Protein AF-A0A7C6UIG4-F1 (afdb_monomer)

Solvent-accessible surface area (backbone atoms only — not comparable to full-atom values): 5931 Å² total; per-residue (Å²): 114,63,67,52,43,42,73,70,65,77,37,87,56,47,70,94,45,33,47,70,58,96,89,37,71,47,86,41,19,21,33,55,51,15,25,57,60,17,39,53,48,48,64,57,58,74,77,48,96,70,86,68,42,74,66,53,38,55,47,17,58,58,48,27,44,58,27,50,52,58,50,49,43,42,73,75,62,78,46,88,79,53,50,66,60,36,19,53,27,16,21,44,24,13,35,15,53,41,50,33,53,53,29,52,53,30,64,74,68,75,103

Secondary structure (DSSP, 8-state):
-HHHHHHTTS----GGGEEEETTEEEEEEHHHHHHHHHHTHHHHHHHS-----HHHHHHHHHHHHHHHHHHHHHHTTS----HHHHHHHHHHHHHHHHHHHHHHHHHHHT-

Sequence (111 aa):
MFDIIRRLKLCHQIPERSFYFKSKQFPVCARCTGLTLGSLSAVFFLFYDIQYSTNLFCFSLLIMIPTLIDGYTQSIGLRKSNNLLRFFTGLIGGVGMVLLIITIFNLYSGI

Radius of gyration: 15.66 Å; Cα contacts (8 Å, |Δi|>4): 141; chains: 1; bounding box: 37×32×40 Å

Nearest PDB structures (foldseek):
  8jta-assembly1_A  TM=5.319E-01  e=1.418E+00  Homo sapiens
  8ttg-assembly1_A  TM=3.624E-01  e=2.658E+00  Staphylococcus aureus

Foldseek 3Di:
DLVVCCVVVVAVQDQQQFDDDPNHTDSGGLLVLLLVQLLCCLVVVVPDDDDQDPVLLVVLVVQLVQQVCVVPCVVVPVDDDHSVSSNNSSNSNNNSVSSNVVSVVCVVVVD

Structure (mmCIF, N/CA/C/O backbone):
data_AF-A0A7C6UIG4-F1
#
_entry.id   AF-A0A7C6UIG4-F1
#
loop_
_atom_site.group_PDB
_atom_site.id
_atom_site.type_symbol
_atom_site.label_atom_id
_atom_site.label_alt_id
_atom_site.label_comp_id
_atom_site.label_asym_id
_atom_site.label_entity_id
_atom_site.label_seq_id
_atom_site.pdbx_PDB_ins_code
_atom_site.Cartn_x
_atom_site.Cartn_y
_atom_site.Cartn_z
_atom_site.occupancy
_atom_site.B_iso_or_equiv
_atom_site.auth_seq_id
_atom_site.auth_comp_id
_atom_site.auth_asym_id
_atom_site.auth_atom_id
_atom_site.pdbx_PDB_model_num
ATOM 1 N N . MET A 1 1 ? -1.293 -19.605 10.963 1.00 58.25 1 MET A N 1
ATOM 2 C CA . MET A 1 1 ? -0.961 -18.679 9.851 1.00 58.25 1 MET A CA 1
ATOM 3 C C . MET A 1 1 ? -0.915 -17.219 10.305 1.00 58.25 1 MET A C 1
ATOM 5 O O . MET A 1 1 ? 0.114 -16.586 10.126 1.00 58.25 1 MET A O 1
ATOM 9 N N . PHE A 1 2 ? -1.956 -16.679 10.951 1.00 63.38 2 PHE A N 1
ATOM 10 C CA . PHE A 1 2 ? -1.964 -15.272 11.394 1.00 63.38 2 PHE A CA 1
ATOM 11 C C . PHE A 1 2 ? -0.982 -14.952 12.536 1.00 63.38 2 PHE A C 1
ATOM 13 O O . PHE A 1 2 ? -0.423 -13.857 12.561 1.00 63.38 2 PHE A O 1
ATOM 20 N N . ASP A 1 3 ? -0.668 -15.923 13.400 1.00 68.38 3 ASP A N 1
ATOM 21 C CA . ASP A 1 3 ? 0.385 -15.776 14.419 1.00 68.38 3 ASP A CA 1
ATOM 22 C C . ASP A 1 3 ? 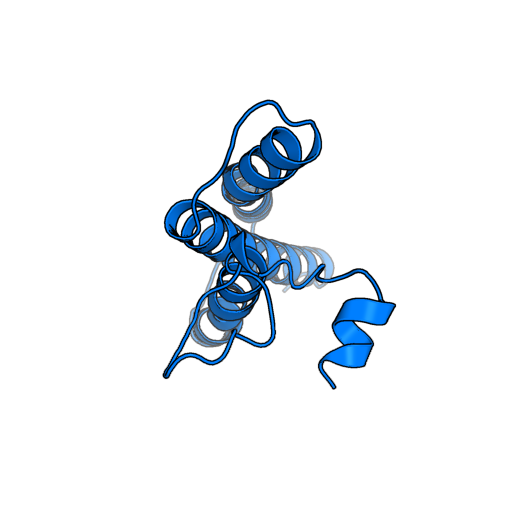1.785 -15.614 13.820 1.00 68.38 3 ASP A C 1
ATOM 24 O O . ASP A 1 3 ? 2.641 -14.968 14.418 1.00 68.38 3 ASP A O 1
ATOM 28 N N . ILE A 1 4 ? 2.022 -16.159 12.622 1.00 76.06 4 ILE A N 1
ATOM 29 C CA . ILE A 1 4 ? 3.304 -16.024 11.919 1.00 76.06 4 ILE A CA 1
ATOM 30 C C . ILE A 1 4 ? 3.477 -14.576 11.454 1.00 76.06 4 ILE A C 1
ATOM 32 O O . ILE A 1 4 ? 4.516 -13.976 11.707 1.00 76.06 4 ILE A O 1
ATOM 36 N N . ILE A 1 5 ? 2.438 -13.976 10.862 1.00 77.12 5 ILE A N 1
ATOM 37 C CA . ILE A 1 5 ? 2.453 -12.574 10.402 1.00 77.12 5 ILE A CA 1
ATOM 38 C C . ILE A 1 5 ? 2.751 -11.619 11.566 1.00 77.12 5 ILE A C 1
ATOM 40 O O . ILE A 1 5 ? 3.531 -10.674 11.419 1.00 77.12 5 ILE A O 1
ATOM 44 N N . ARG A 1 6 ? 2.166 -11.889 12.739 1.00 76.19 6 ARG A N 1
ATOM 45 C CA . ARG A 1 6 ? 2.426 -11.122 13.961 1.00 76.19 6 ARG A CA 1
ATOM 46 C C . ARG A 1 6 ? 3.845 -11.347 14.497 1.00 76.19 6 ARG A C 1
ATOM 48 O O . ARG A 1 6 ? 4.509 -10.379 14.857 1.00 76.19 6 ARG A O 1
ATOM 55 N N . ARG A 1 7 ? 4.333 -12.596 14.518 1.00 74.31 7 ARG A N 1
ATOM 56 C CA . ARG A 1 7 ? 5.700 -12.951 14.960 1.00 74.31 7 ARG A CA 1
ATOM 57 C C . ARG A 1 7 ? 6.783 -12.338 14.075 1.00 74.31 7 ARG A C 1
ATOM 59 O O . ARG A 1 7 ? 7.785 -11.865 14.596 1.00 74.31 7 ARG A O 1
ATOM 66 N N . LEU A 1 8 ? 6.548 -12.271 12.766 1.00 80.50 8 LEU A N 1
ATOM 67 C CA . LEU A 1 8 ? 7.438 -11.622 11.798 1.00 80.50 8 LEU A CA 1
ATOM 68 C C . LEU A 1 8 ? 7.334 -10.085 11.812 1.00 80.50 8 LEU A C 1
ATOM 70 O O . LEU A 1 8 ? 7.954 -9.426 10.984 1.00 80.50 8 LEU A O 1
ATOM 74 N N . LYS A 1 9 ? 6.541 -9.498 12.725 1.00 77.38 9 LYS A N 1
ATOM 75 C CA . LYS A 1 9 ? 6.289 -8.048 12.844 1.00 77.38 9 LYS A CA 1
ATOM 76 C C . LYS A 1 9 ? 5.794 -7.379 11.551 1.00 77.38 9 LYS A C 1
ATOM 78 O O . LYS A 1 9 ? 5.854 -6.159 11.423 1.00 77.38 9 LYS A O 1
ATOM 83 N N . LEU A 1 10 ? 5.234 -8.158 10.626 1.00 81.00 10 LEU A N 1
ATOM 84 C CA . LEU A 1 10 ? 4.677 -7.653 9.368 1.00 81.00 10 LEU A CA 1
ATOM 85 C C . LEU A 1 10 ? 3.370 -6.888 9.610 1.00 81.00 10 LEU A C 1
ATOM 87 O O . LEU A 1 10 ? 3.077 -5.901 8.939 1.00 81.00 10 LEU A O 1
ATOM 91 N N . CYS A 1 11 ? 2.581 -7.320 10.598 1.00 87.44 11 CYS A N 1
ATOM 92 C CA . CYS A 1 11 ? 1.370 -6.629 11.021 1.00 87.44 11 CYS A CA 1
ATOM 93 C C . CYS A 1 11 ? 1.193 -6.705 12.538 1.00 87.44 11 CYS A C 1
ATOM 95 O O . CYS A 1 11 ? 1.269 -7.775 13.135 1.00 87.44 11 CYS A O 1
ATOM 97 N N . HIS A 1 12 ? 0.875 -5.566 13.154 1.00 84.88 12 HIS A N 1
ATOM 98 C CA . HIS A 1 12 ? 0.643 -5.475 14.597 1.00 84.88 12 HIS A CA 1
ATOM 99 C C . HIS A 1 12 ? -0.760 -5.938 15.024 1.00 84.88 12 HIS A C 1
ATOM 101 O O . HIS A 1 12 ? -0.991 -6.108 16.215 1.00 84.88 12 HIS A O 1
ATOM 107 N N . GLN A 1 13 ? -1.697 -6.103 14.077 1.00 87.69 13 GLN A N 1
ATOM 108 C CA . GLN A 1 13 ? -3.088 -6.526 14.334 1.00 87.69 13 GLN A CA 1
ATOM 109 C C . GLN A 1 13 ? -3.790 -5.718 15.439 1.00 87.69 13 GLN A C 1
ATOM 111 O O . GLN A 1 13 ? -4.597 -6.240 16.202 1.00 87.69 13 GLN A O 1
ATOM 116 N N . ILE A 1 14 ? -3.487 -4.423 15.518 1.00 90.31 14 ILE A N 1
ATOM 117 C CA . ILE A 1 14 ? -4.096 -3.522 16.495 1.00 90.31 14 ILE A CA 1
ATOM 118 C C . ILE A 1 14 ? 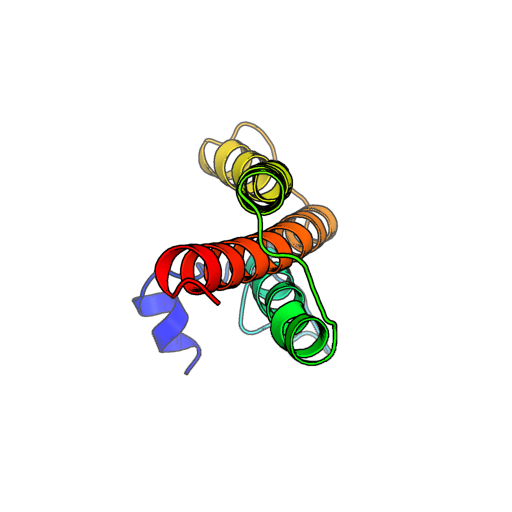-5.602 -3.406 16.178 1.00 90.31 14 ILE A C 1
ATOM 120 O O . ILE A 1 14 ? -5.926 -3.036 15.037 1.00 90.31 14 ILE A O 1
ATOM 124 N N . PRO A 1 15 ? -6.505 -3.708 17.133 1.00 91.56 15 PRO A N 1
ATOM 125 C CA . PRO A 1 15 ? -7.958 -3.679 16.944 1.00 91.56 15 PRO A CA 1
ATOM 126 C C . PRO A 1 15 ? -8.459 -2.392 16.280 1.00 91.56 15 PRO A C 1
ATOM 128 O O . PRO A 1 15 ? -9.111 -2.429 15.238 1.00 91.56 15 PRO A O 1
ATOM 131 N N . GLU A 1 16 ? -8.022 -1.232 16.77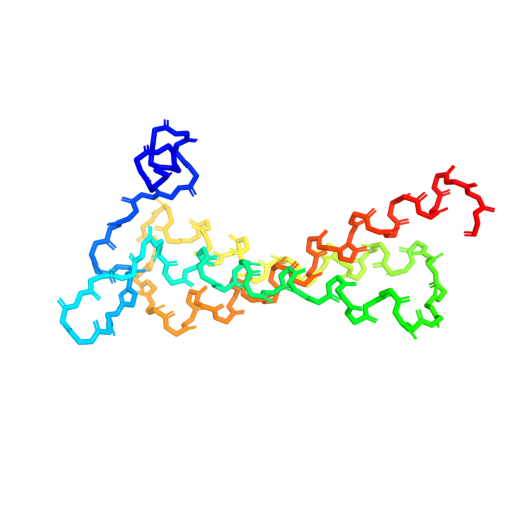2 1.00 91.69 16 GLU A N 1
ATOM 132 C CA . GLU A 1 16 ? -8.469 0.088 16.303 1.00 91.69 16 GLU A CA 1
ATOM 133 C C . GLU A 1 16 ? -7.995 0.414 14.876 1.00 91.69 16 GLU A C 1
ATOM 135 O O . GLU A 1 16 ? -8.462 1.369 14.252 1.00 91.69 16 GLU A O 1
ATOM 140 N N . ARG A 1 17 ? -7.035 -0.355 14.347 1.00 92.31 17 ARG A N 1
ATOM 141 C CA . ARG A 1 17 ? -6.455 -0.186 13.005 1.00 92.31 17 ARG A CA 1
ATOM 142 C C . ARG A 1 17 ? -6.937 -1.252 12.020 1.00 92.31 17 ARG A C 1
ATOM 144 O O . ARG A 1 17 ? -6.406 -1.326 10.911 1.00 92.31 17 ARG A O 1
ATOM 151 N N . SER A 1 18 ? -7.875 -2.102 12.426 1.00 95.38 18 SER A N 1
ATOM 152 C CA . SER A 1 18 ? -8.327 -3.272 11.671 1.00 95.38 18 SER A CA 1
ATOM 153 C C . SER A 1 18 ? -9.790 -3.131 11.257 1.00 95.38 18 SER A C 1
ATOM 155 O O . SER A 1 18 ? -10.566 -2.421 11.894 1.00 95.38 18 SER A O 1
ATOM 157 N N . PHE A 1 19 ? -10.166 -3.799 10.167 1.00 95.69 19 PHE A N 1
ATOM 158 C CA . PHE A 1 19 ? -11.574 -3.945 9.801 1.00 95.69 19 PHE A CA 1
ATOM 159 C C . PHE A 1 19 ? -12.238 -5.054 10.615 1.00 95.69 19 PHE A C 1
ATOM 161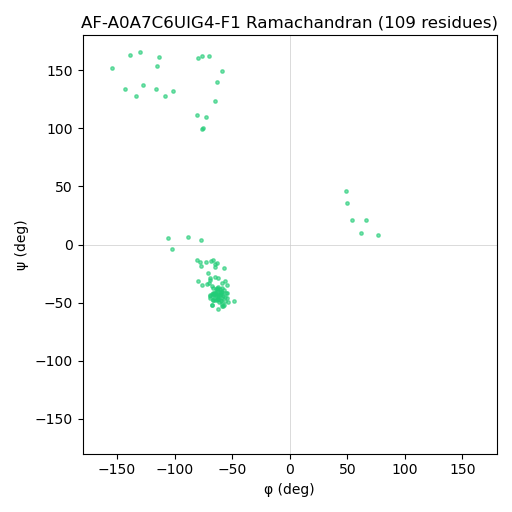 O O . PHE A 1 19 ? -11.560 -5.928 11.157 1.00 95.69 19 PHE A O 1
ATOM 168 N N . TYR A 1 20 ? -13.567 -5.019 10.671 1.00 96.00 20 TYR A N 1
ATOM 169 C CA . TYR A 1 20 ? -14.386 -6.020 11.343 1.00 96.00 20 TYR A CA 1
ATOM 170 C C . TYR A 1 20 ? -15.456 -6.536 10.389 1.00 96.00 20 TYR A C 1
ATOM 172 O O . TYR A 1 20 ? -16.093 -5.758 9.684 1.00 96.00 20 TYR A O 1
ATOM 180 N N . PHE A 1 21 ? -15.679 -7.847 10.396 1.00 93.94 21 PHE A N 1
ATOM 181 C CA . PHE A 1 21 ? -16.796 -8.476 9.701 1.00 93.94 21 PHE A CA 1
ATOM 182 C C . PHE A 1 21 ? -17.470 -9.474 10.628 1.00 93.94 21 PHE A C 1
ATOM 184 O O . PHE A 1 21 ? -16.806 -10.317 11.230 1.00 93.94 21 PHE A O 1
ATOM 191 N N . LYS A 1 22 ? -18.795 -9.350 10.779 1.00 94.12 22 LYS A N 1
ATOM 192 C CA . LYS A 1 22 ? -19.591 -10.131 11.744 1.00 94.12 22 LYS A CA 1
ATOM 193 C C . LYS A 1 22 ? -18.975 -10.121 13.155 1.00 94.12 22 LYS A C 1
ATOM 195 O O . LYS A 1 22 ? -18.801 -11.169 13.770 1.00 94.12 22 LYS A O 1
ATOM 200 N N . SER A 1 23 ? -18.573 -8.935 13.620 1.00 93.12 23 SER A N 1
ATOM 201 C CA . SER A 1 23 ? -17.923 -8.705 14.924 1.00 93.12 23 SER A CA 1
ATOM 202 C C . SER A 1 23 ? -16.578 -9.412 15.129 1.00 93.12 23 SER A C 1
ATOM 204 O O . SER A 1 23 ? -16.029 -9.387 16.227 1.00 93.12 23 SER A O 1
ATOM 206 N N . LYS A 1 24 ? -16.003 -10.004 14.077 1.00 93.38 24 LYS A N 1
ATOM 207 C CA . LYS A 1 24 ? -14.663 -10.590 14.100 1.00 93.38 24 LYS A CA 1
ATOM 208 C C . LYS A 1 24 ? -13.679 -9.639 13.437 1.00 93.38 24 LYS A C 1
ATOM 210 O O . LYS A 1 24 ? -13.943 -9.128 12.347 1.00 93.38 24 LYS A O 1
ATOM 215 N N . GLN A 1 25 ? -12.553 -9.405 14.103 1.00 93.50 25 GLN A N 1
ATOM 216 C CA . GLN A 1 25 ? -11.454 -8.625 13.549 1.00 93.50 25 GLN A CA 1
ATOM 217 C C . GLN A 1 25 ? -10.898 -9.334 12.310 1.00 93.50 25 GLN A C 1
ATOM 219 O O . GLN A 1 25 ? -10.746 -10.558 12.295 1.00 93.50 25 GLN A O 1
ATOM 224 N N . PHE A 1 26 ? -10.571 -8.565 11.276 1.00 91.69 26 PHE A N 1
ATOM 225 C CA . PHE A 1 26 ? -9.807 -9.079 10.150 1.00 91.69 26 PHE A CA 1
ATOM 226 C C . PHE A 1 26 ? -8.449 -9.613 10.619 1.00 91.69 26 PHE A C 1
ATOM 228 O O . PHE A 1 26 ? -7.854 -9.077 11.556 1.00 91.69 26 PHE A O 1
ATOM 235 N N . PRO A 1 27 ? -7.903 -10.625 9.932 1.00 89.12 27 PRO A N 1
ATOM 236 C CA . PRO A 1 27 ? -6.622 -11.218 10.301 1.00 89.12 27 PRO A CA 1
ATOM 237 C C . PRO A 1 27 ? -5.423 -10.263 10.204 1.00 89.12 27 PRO A C 1
ATOM 239 O O . PRO A 1 27 ? -4.349 -10.564 10.722 1.00 89.12 27 PRO A O 1
ATOM 242 N N . VAL A 1 28 ? -5.574 -9.132 9.514 1.00 93.50 28 VAL A N 1
ATOM 243 C CA . VAL A 1 28 ? -4.559 -8.087 9.364 1.00 93.50 28 VAL A CA 1
ATOM 244 C C . VAL A 1 28 ? -5.205 -6.703 9.485 1.00 93.50 28 VAL A C 1
ATOM 246 O O . VAL A 1 28 ? -6.424 -6.554 9.387 1.00 93.50 28 VAL A O 1
ATOM 249 N N . CYS A 1 29 ? -4.386 -5.674 9.716 1.00 94.44 29 CYS A N 1
ATOM 250 C CA . CYS A 1 29 ? -4.865 -4.296 9.807 1.00 94.44 29 CYS A CA 1
ATOM 251 C C . CYS A 1 29 ? -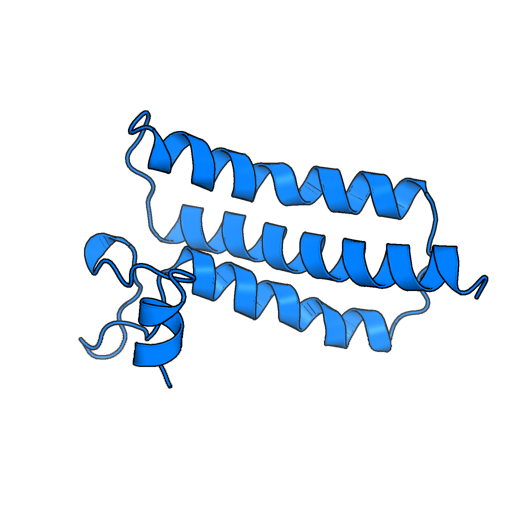5.330 -3.766 8.441 1.00 94.44 29 CYS A C 1
ATOM 253 O O . CYS A 1 29 ? -4.912 -4.268 7.398 1.00 94.44 29 CYS A O 1
ATOM 255 N N . ALA A 1 30 ? -6.118 -2.689 8.443 1.00 96.62 30 ALA A N 1
ATOM 256 C CA . ALA A 1 30 ? -6.683 -2.086 7.235 1.00 96.62 30 ALA A CA 1
ATOM 257 C C . ALA A 1 30 ? -5.623 -1.734 6.173 1.00 96.62 30 ALA A C 1
ATO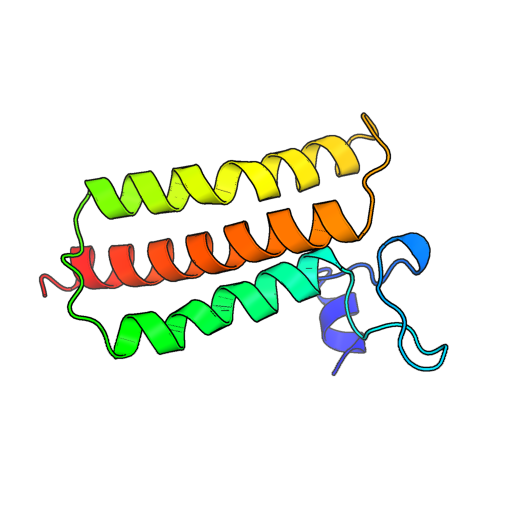M 259 O O . ALA A 1 30 ? -5.871 -1.900 4.982 1.00 96.62 30 ALA A O 1
ATOM 260 N N . ARG A 1 31 ? -4.418 -1.315 6.596 1.00 95.50 31 ARG A N 1
ATOM 261 C CA . ARG A 1 31 ? -3.299 -1.037 5.678 1.00 95.50 31 ARG A CA 1
ATOM 262 C C . ARG A 1 31 ? -2.789 -2.294 4.989 1.00 95.50 31 ARG A C 1
ATOM 264 O O . ARG A 1 31 ? -2.603 -2.285 3.780 1.00 95.50 31 ARG A O 1
ATOM 271 N N . CYS A 1 32 ? -2.554 -3.358 5.755 1.00 95.00 32 CYS A N 1
ATOM 272 C CA . CYS A 1 32 ? -2.107 -4.635 5.208 1.00 95.00 32 CYS A CA 1
ATOM 273 C C . CYS A 1 32 ? -3.177 -5.236 4.292 1.00 95.00 32 CYS A C 1
ATOM 275 O O . CYS A 1 32 ? -2.824 -5.738 3.236 1.00 95.00 32 CYS A O 1
ATOM 277 N N . THR A 1 33 ? -4.467 -5.108 4.632 1.00 96.31 33 THR A N 1
ATOM 278 C CA . THR A 1 33 ? -5.565 -5.478 3.726 1.00 96.31 33 THR A CA 1
ATOM 279 C C . THR A 1 33 ? -5.453 -4.733 2.397 1.00 96.31 33 THR A C 1
ATOM 281 O O . THR A 1 33 ? -5.512 -5.361 1.346 1.00 96.31 33 THR A O 1
ATOM 284 N N . GLY A 1 34 ? -5.249 -3.411 2.442 1.00 97.56 34 GLY A N 1
ATOM 285 C CA . GLY A 1 34 ? -5.032 -2.591 1.250 1.00 97.56 34 GLY A CA 1
ATOM 286 C C . GLY A 1 34 ? -3.830 -3.065 0.437 1.00 97.56 34 GLY A C 1
ATOM 287 O O . GLY A 1 34 ? -3.990 -3.375 -0.734 1.00 97.56 34 GLY A O 1
ATOM 288 N N . LEU A 1 35 ? -2.656 -3.203 1.064 1.00 97.12 35 LEU A N 1
ATOM 289 C CA . LEU A 1 35 ? -1.433 -3.688 0.408 1.00 97.12 35 LEU A CA 1
ATOM 290 C C . LEU A 1 35 ? -1.658 -5.035 -0.287 1.00 97.12 35 LEU A C 1
ATOM 292 O O . LEU A 1 35 ? -1.353 -5.166 -1.465 1.00 97.12 35 LEU A O 1
ATOM 296 N N . THR A 1 36 ? -2.242 -6.008 0.418 1.00 95.44 36 THR A N 1
ATOM 297 C CA . THR A 1 36 ? -2.513 -7.341 -0.131 1.00 95.44 36 THR A CA 1
ATOM 298 C C . THR A 1 36 ? -3.474 -7.291 -1.315 1.00 95.44 36 THR A C 1
ATOM 300 O O . THR A 1 36 ? -3.199 -7.924 -2.329 1.00 95.44 36 THR A O 1
ATOM 303 N N . LEU A 1 37 ? -4.576 -6.536 -1.222 1.00 97.12 37 LEU A N 1
ATOM 304 C CA . LEU A 1 37 ? -5.506 -6.388 -2.347 1.00 97.12 37 LEU A CA 1
ATOM 305 C C . LEU A 1 37 ? -4.875 -5.628 -3.515 1.00 97.12 37 LEU A C 1
ATOM 307 O O . LEU A 1 37 ? -5.105 -5.985 -4.664 1.00 97.12 37 LEU A O 1
ATOM 311 N N . GLY A 1 38 ? -4.057 -4.616 -3.233 1.00 97.56 38 GLY A N 1
ATOM 312 C CA . GLY A 1 38 ? -3.348 -3.844 -4.248 1.00 97.56 38 GLY A CA 1
ATOM 313 C C . GLY A 1 38 ? -2.378 -4.723 -5.021 1.00 97.56 38 GLY A C 1
ATOM 314 O O . GLY A 1 38 ? -2.325 -4.643 -6.239 1.00 97.56 38 GLY A O 1
ATOM 315 N N . SER A 1 39 ? -1.691 -5.643 -4.339 1.00 96.38 39 SER A N 1
ATOM 316 C CA . SER A 1 39 ? -0.790 -6.594 -4.990 1.00 96.38 39 SER A CA 1
ATOM 317 C C . SER A 1 39 ? -1.490 -7.582 -5.932 1.00 96.38 39 SER A C 1
ATOM 319 O O . SER A 1 39 ? -0.835 -8.165 -6.792 1.00 96.38 39 SER A O 1
ATOM 321 N N . LEU A 1 40 ? -2.816 -7.741 -5.848 1.00 96.25 40 LEU A N 1
ATOM 322 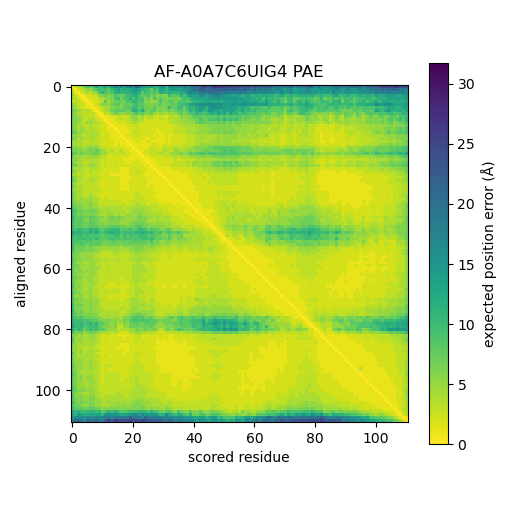C CA . LEU A 1 40 ? -3.570 -8.503 -6.850 1.00 96.25 40 LEU A CA 1
ATOM 323 C C . LEU A 1 40 ? -3.565 -7.821 -8.228 1.00 96.25 40 LEU A C 1
ATOM 325 O O . LEU A 1 40 ? -3.866 -8.481 -9.222 1.00 96.25 40 LEU A O 1
ATOM 329 N N . SER A 1 41 ? -3.150 -6.548 -8.327 1.00 94.38 41 SER A N 1
ATOM 330 C CA . SER A 1 41 ? -2.893 -5.883 -9.611 1.00 94.38 41 SER A CA 1
ATOM 331 C C . SER A 1 41 ? -1.854 -6.613 -10.465 1.00 94.38 41 SER A C 1
ATOM 333 O O . SER A 1 41 ? -1.848 -6.439 -11.678 1.00 94.38 41 SER A O 1
ATOM 335 N N . ALA A 1 42 ? -1.019 -7.467 -9.861 1.00 92.62 42 ALA A N 1
ATOM 336 C CA . ALA A 1 42 ? -0.096 -8.340 -10.581 1.00 92.62 42 ALA A CA 1
ATOM 337 C C . ALA A 1 42 ? -0.819 -9.194 -11.624 1.00 92.62 42 ALA A C 1
ATOM 339 O O . ALA A 1 42 ? -0.340 -9.309 -12.744 1.00 92.62 42 ALA A O 1
ATOM 340 N N . VAL A 1 43 ? -1.997 -9.731 -11.281 1.00 91.94 43 VAL A N 1
ATOM 341 C CA . VAL A 1 43 ? -2.801 -10.544 -12.204 1.00 91.94 43 VAL A CA 1
ATOM 342 C C . VAL A 1 43 ? -3.189 -9.726 -13.428 1.00 91.94 43 VAL A C 1
ATOM 344 O O . VAL A 1 43 ? -3.062 -10.215 -14.540 1.00 91.94 43 VAL A O 1
ATOM 347 N N . PHE A 1 44 ? -3.595 -8.468 -13.241 1.00 90.06 44 PHE A N 1
ATOM 348 C CA . PHE A 1 44 ? -3.907 -7.581 -14.359 1.00 90.06 44 PHE A CA 1
ATOM 349 C C . PHE A 1 44 ? -2.671 -7.339 -15.229 1.00 90.06 44 PHE A C 1
ATOM 351 O O . PHE A 1 44 ? -2.746 -7.511 -16.436 1.00 90.06 44 PHE A O 1
ATOM 358 N N . PHE A 1 45 ? -1.517 -7.026 -14.639 1.00 89.25 45 PHE A N 1
ATOM 359 C CA . PHE A 1 45 ? -0.296 -6.764 -15.408 1.00 89.25 45 PHE A CA 1
ATOM 360 C C . PHE A 1 45 ? 0.241 -7.979 -16.181 1.00 89.25 45 PHE A C 1
ATOM 362 O O . PHE A 1 45 ? 0.978 -7.779 -17.135 1.00 89.25 45 PHE A O 1
ATOM 369 N N . LEU A 1 46 ? -0.148 -9.212 -15.833 1.00 86.12 46 LEU A N 1
ATOM 370 C CA . LEU A 1 46 ? 0.186 -10.404 -16.627 1.00 86.12 46 LEU A CA 1
ATOM 371 C C . LEU A 1 46 ? -0.565 -10.476 -17.966 1.00 86.12 46 LEU A C 1
ATOM 373 O O . LEU A 1 46 ? -0.097 -11.145 -18.882 1.00 86.12 46 LEU A O 1
ATOM 377 N N . PHE A 1 47 ? -1.729 -9.831 -18.081 1.00 89.69 47 PHE A N 1
ATOM 378 C CA . PHE A 1 47 ? -2.580 -9.902 -19.277 1.00 89.69 47 PHE A CA 1
ATOM 379 C C . PHE A 1 47 ? -2.477 -8.673 -20.185 1.00 89.69 47 PHE A C 1
ATOM 381 O O . PHE A 1 47 ? -3.114 -8.645 -21.237 1.00 89.69 47 PHE A O 1
ATOM 388 N N . TYR A 1 48 ? -1.713 -7.656 -19.790 1.00 87.00 48 TYR A N 1
ATOM 389 C CA . TYR A 1 48 ? -1.551 -6.424 -20.556 1.00 87.00 48 TYR A CA 1
ATOM 390 C C . TYR A 1 48 ? -0.107 -6.264 -21.013 1.00 87.00 48 TYR A C 1
ATOM 392 O O . TYR A 1 48 ? 0.819 -6.393 -20.217 1.00 87.00 48 TYR A O 1
ATOM 400 N N . ASP A 1 49 ? 0.059 -5.921 -22.287 1.00 84.31 49 ASP A N 1
ATOM 401 C CA . ASP A 1 49 ? 1.357 -5.592 -22.864 1.00 84.31 49 ASP A CA 1
ATOM 402 C C . ASP A 1 49 ? 1.768 -4.180 -22.422 1.00 84.31 49 ASP A C 1
ATOM 404 O O . ASP A 1 49 ? 1.245 -3.169 -22.900 1.00 84.31 49 ASP A O 1
ATOM 408 N N . ILE A 1 50 ? 2.632 -4.113 -21.410 1.00 86.75 50 ILE A N 1
ATOM 409 C CA . ILE A 1 50 ? 3.097 -2.868 -20.800 1.00 86.75 50 ILE A CA 1
ATOM 410 C C . ILE A 1 50 ? 4.551 -2.654 -21.196 1.00 86.75 50 ILE A C 1
ATOM 412 O O . ILE A 1 50 ? 5.406 -3.494 -20.943 1.00 86.75 50 ILE A O 1
ATOM 416 N N . GLN A 1 51 ? 4.856 -1.475 -21.735 1.00 88.56 51 GLN A N 1
ATOM 417 C CA . GLN A 1 51 ? 6.237 -1.081 -22.001 1.00 88.56 51 GLN A CA 1
ATOM 418 C C . GLN A 1 51 ? 6.944 -0.707 -20.695 1.00 88.56 51 GLN A C 1
ATOM 420 O O . GLN A 1 51 ? 6.789 0.400 -20.162 1.00 88.56 51 GLN A O 1
ATOM 425 N N . TYR A 1 52 ? 7.731 -1.642 -20.171 1.00 89.88 52 TYR A N 1
ATOM 426 C CA . TYR A 1 52 ? 8.518 -1.439 -18.962 1.00 89.88 52 TYR A CA 1
ATOM 427 C C . TYR A 1 52 ? 9.703 -0.513 -19.251 1.00 89.88 52 TYR A C 1
ATOM 429 O O . TYR A 1 52 ? 10.647 -0.861 -19.949 1.00 89.88 52 TYR A O 1
ATOM 437 N N . SER A 1 53 ? 9.643 0.702 -18.710 1.00 92.50 53 SER A N 1
ATOM 438 C CA . SER A 1 53 ? 10.643 1.751 -18.931 1.00 92.50 53 SER A CA 1
ATOM 439 C C . SER A 1 53 ? 11.109 2.365 -17.614 1.00 92.50 53 SER A C 1
ATOM 441 O O . SER A 1 53 ? 10.444 2.250 -16.580 1.00 92.50 53 SER A O 1
ATOM 443 N N . THR A 1 54 ? 12.216 3.108 -17.652 1.00 92.56 54 THR A N 1
ATOM 444 C CA . THR A 1 54 ? 12.692 3.904 -16.507 1.00 92.56 54 THR A CA 1
ATOM 445 C C . THR A 1 54 ? 11.628 4.886 -16.002 1.00 92.56 54 THR A C 1
ATOM 447 O O . THR A 1 54 ? 11.527 5.133 -14.802 1.00 92.56 54 THR A O 1
ATOM 450 N N . ASN A 1 55 ? 10.768 5.399 -16.888 1.00 94.88 55 ASN A N 1
ATOM 451 C CA . ASN A 1 55 ? 9.653 6.261 -16.493 1.00 94.88 55 ASN A CA 1
ATOM 452 C C . ASN A 1 55 ? 8.629 5.504 -15.641 1.00 94.88 55 ASN A C 1
ATOM 454 O O . ASN A 1 55 ? 8.165 6.029 -14.629 1.00 94.88 55 ASN A O 1
ATOM 458 N N . LEU A 1 56 ? 8.312 4.260 -16.012 1.00 94.19 56 LEU A N 1
ATOM 459 C CA . LEU A 1 56 ? 7.402 3.411 -15.246 1.00 94.19 56 LEU A CA 1
ATOM 460 C C . LEU A 1 56 ? 8.004 3.017 -13.891 1.00 94.19 56 LEU A C 1
ATOM 462 O O . LEU A 1 56 ? 7.293 2.993 -12.887 1.00 94.19 56 LEU A O 1
ATOM 466 N N . PHE A 1 57 ? 9.322 2.804 -13.837 1.00 95.25 57 PHE A N 1
ATOM 467 C CA . PHE A 1 57 ? 10.054 2.605 -12.587 1.00 95.25 57 PHE A CA 1
ATOM 468 C C . PHE A 1 57 ? 9.891 3.820 -11.660 1.00 95.25 57 PHE A C 1
ATOM 470 O O . PHE A 1 57 ? 9.426 3.675 -10.528 1.00 95.25 57 PHE A O 1
ATOM 477 N N . CYS A 1 58 ? 10.169 5.032 -12.147 1.00 96.75 58 CYS A N 1
ATOM 478 C CA . CYS A 1 58 ? 9.990 6.260 -11.369 1.00 96.75 58 CYS A CA 1
ATOM 479 C C . CYS A 1 58 ? 8.531 6.466 -10.937 1.00 96.75 58 CYS A C 1
ATOM 481 O O . CYS A 1 58 ? 8.265 6.836 -9.792 1.00 96.75 58 CYS A O 1
ATOM 483 N N . PHE A 1 59 ? 7.576 6.183 -11.826 1.00 96.62 59 PHE A N 1
ATOM 484 C CA . PHE A 1 59 ? 6.152 6.260 -11.518 1.00 96.62 59 PHE A CA 1
ATOM 485 C C . PHE A 1 59 ? 5.750 5.282 -10.408 1.00 96.62 59 PHE A C 1
ATOM 487 O O . PHE A 1 59 ? 5.027 5.666 -9.490 1.00 96.62 59 PHE A O 1
ATOM 494 N N . SER A 1 60 ? 6.259 4.047 -10.437 1.00 96.69 60 SER A N 1
ATOM 495 C CA . SER A 1 60 ? 5.983 3.051 -9.397 1.00 96.69 60 SER A CA 1
ATOM 496 C C . SER A 1 60 ? 6.466 3.502 -8.010 1.00 96.69 60 SER A C 1
ATOM 498 O O . SER A 1 60 ? 5.740 3.343 -7.029 1.00 96.69 60 SER A O 1
ATOM 500 N N . LEU A 1 61 ? 7.626 4.170 -7.931 1.00 97.50 61 LEU A N 1
ATOM 501 C CA . LEU A 1 61 ? 8.122 4.780 -6.693 1.00 97.50 61 LEU A CA 1
ATOM 502 C C . LEU A 1 61 ? 7.226 5.935 -6.231 1.00 97.50 61 LEU A C 1
ATOM 504 O O . LEU A 1 61 ? 6.890 6.023 -5.049 1.00 97.50 61 LEU A O 1
ATOM 508 N N . LEU A 1 62 ? 6.807 6.798 -7.162 1.00 97.94 62 LEU A N 1
ATOM 509 C CA . LEU A 1 62 ? 5.951 7.949 -6.875 1.00 97.94 62 LEU A CA 1
ATOM 510 C C . LEU A 1 62 ? 4.622 7.518 -6.241 1.00 97.94 62 LEU A C 1
ATOM 512 O O . LEU A 1 62 ? 4.207 8.081 -5.228 1.00 97.94 62 LEU A O 1
ATOM 516 N N . ILE A 1 63 ? 3.963 6.496 -6.791 1.00 97.25 63 ILE A N 1
ATOM 517 C CA . ILE A 1 63 ? 2.658 6.053 -6.281 1.00 97.25 63 ILE A CA 1
ATOM 518 C C . ILE A 1 63 ? 2.747 5.324 -4.934 1.00 97.25 63 ILE A C 1
ATOM 520 O O . ILE A 1 63 ? 1.741 5.215 -4.241 1.00 97.25 63 ILE A O 1
ATOM 524 N N . MET A 1 64 ? 3.929 4.882 -4.495 1.00 97.88 64 MET A N 1
ATOM 525 C CA . MET A 1 64 ? 4.113 4.329 -3.145 1.00 97.88 64 MET A CA 1
ATOM 526 C C . MET A 1 64 ? 4.186 5.414 -2.056 1.00 97.88 64 MET A C 1
ATOM 528 O O . MET A 1 64 ? 3.961 5.124 -0.875 1.00 97.88 64 MET A O 1
ATOM 532 N N . ILE A 1 65 ? 4.461 6.671 -2.426 1.00 97.81 65 ILE A N 1
ATOM 533 C CA . ILE A 1 65 ? 4.640 7.786 -1.483 1.00 97.81 65 ILE A CA 1
ATOM 534 C C . ILE A 1 65 ? 3.448 7.965 -0.525 1.00 97.81 65 ILE A C 1
ATOM 536 O O . ILE A 1 65 ? 3.691 8.081 0.678 1.00 97.81 65 ILE A O 1
ATOM 540 N N . PRO A 1 66 ? 2.170 7.944 -0.958 1.00 96.69 66 PRO A N 1
ATOM 541 C CA . PRO A 1 66 ? 1.035 8.113 -0.049 1.00 96.69 66 PRO A CA 1
ATOM 542 C C . PRO A 1 66 ? 0.999 7.080 1.086 1.00 96.69 66 PRO A C 1
ATOM 544 O O . PRO A 1 66 ? 0.699 7.428 2.230 1.00 96.69 66 PRO A O 1
ATOM 547 N N . THR A 1 67 ? 1.338 5.819 0.804 1.00 96.69 67 THR A N 1
ATOM 548 C CA . THR A 1 67 ? 1.422 4.752 1.815 1.00 96.69 67 THR A CA 1
ATOM 549 C C . THR A 1 67 ? 2.554 4.994 2.794 1.00 96.69 67 THR A C 1
ATOM 551 O O . THR A 1 67 ? 2.372 4.792 3.996 1.00 96.69 67 THR A O 1
ATOM 554 N N . LEU A 1 68 ? 3.711 5.433 2.293 1.00 95.88 68 LEU A N 1
ATOM 555 C CA . LEU A 1 68 ? 4.883 5.735 3.109 1.00 95.88 68 LEU A CA 1
ATOM 556 C C . LEU A 1 68 ? 4.612 6.926 4.027 1.00 95.88 68 LEU A C 1
ATOM 558 O O . LEU A 1 68 ? 4.848 6.826 5.228 1.00 95.88 68 LEU A O 1
ATOM 562 N N . ILE A 1 69 ? 4.028 8.006 3.503 1.00 96.06 69 ILE A N 1
ATOM 563 C CA . ILE A 1 69 ? 3.640 9.180 4.292 1.00 96.06 69 ILE A CA 1
ATOM 564 C C . ILE A 1 69 ? 2.588 8.796 5.338 1.00 96.06 69 ILE A C 1
ATOM 566 O O . ILE A 1 69 ? 2.741 9.141 6.510 1.00 96.06 69 ILE A O 1
ATOM 570 N N . ASP A 1 70 ? 1.536 8.054 4.971 1.00 94.62 70 ASP A N 1
ATOM 571 C CA . ASP A 1 70 ? 0.525 7.593 5.936 1.00 94.62 70 ASP A CA 1
ATOM 572 C C . ASP A 1 70 ? 1.120 6.663 6.999 1.00 94.62 70 ASP A C 1
ATOM 574 O O . ASP A 1 70 ? 0.770 6.752 8.177 1.00 94.62 70 ASP A O 1
ATOM 578 N N . GLY A 1 71 ? 2.049 5.793 6.608 1.00 92.38 71 GLY A N 1
ATOM 579 C CA . GLY A 1 71 ? 2.789 4.924 7.512 1.00 92.38 71 GLY A CA 1
ATOM 580 C C . GLY A 1 71 ? 3.633 5.680 8.512 1.00 92.38 71 GLY A C 1
ATOM 581 O O . GLY A 1 71 ? 3.456 5.494 9.717 1.00 92.38 71 GLY A O 1
ATOM 582 N N . TYR A 1 72 ? 4.494 6.539 7.989 1.00 93.31 72 TYR A N 1
ATOM 583 C CA . TYR A 1 72 ? 5.487 7.272 8.741 1.00 93.31 72 TYR A CA 1
ATOM 584 C C . TYR A 1 72 ? 4.846 8.298 9.675 1.00 93.31 72 TYR A C 1
ATOM 586 O O . TYR A 1 72 ? 5.059 8.246 10.882 1.00 93.31 72 TYR A O 1
ATOM 594 N N . THR A 1 73 ? 3.968 9.167 9.160 1.00 94.00 73 THR A N 1
ATOM 595 C CA . THR A 1 73 ? 3.296 10.193 9.984 1.00 94.00 73 THR A CA 1
A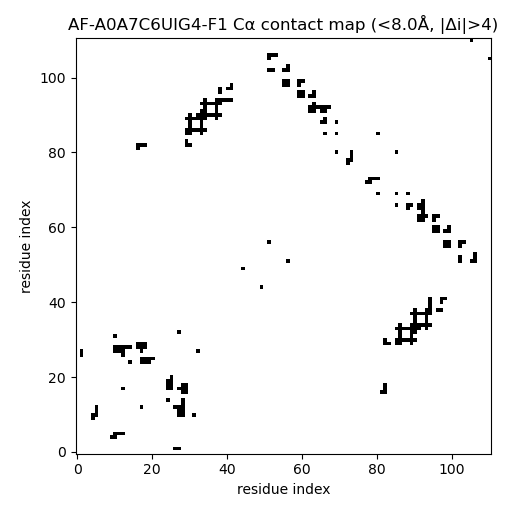TOM 596 C C . THR A 1 73 ? 2.483 9.579 11.124 1.00 94.00 73 THR A C 1
ATOM 598 O O . THR A 1 73 ? 2.413 10.147 12.213 1.00 94.00 73 THR A O 1
ATOM 601 N N . GLN A 1 74 ? 1.910 8.389 10.914 1.00 90.50 74 GLN A N 1
ATOM 602 C CA . GLN A 1 74 ? 1.216 7.659 11.968 1.00 90.50 74 GLN A CA 1
ATOM 603 C C . GLN A 1 74 ? 2.181 6.983 12.961 1.00 90.50 74 GLN A C 1
ATOM 605 O O . GLN A 1 74 ? 1.846 6.893 14.142 1.00 90.50 74 GLN A O 1
ATOM 610 N N . SER A 1 75 ? 3.347 6.484 12.528 1.00 88.56 75 SER A N 1
ATOM 611 C CA . SER A 1 75 ? 4.305 5.826 13.430 1.00 88.56 75 SER A CA 1
ATOM 612 C C . SER A 1 75 ? 4.984 6.801 14.386 1.00 88.56 75 SER A C 1
ATOM 614 O O . SER A 1 75 ? 5.239 6.425 15.524 1.00 88.56 75 SER A O 1
ATOM 616 N N . ILE A 1 76 ? 5.217 8.046 13.958 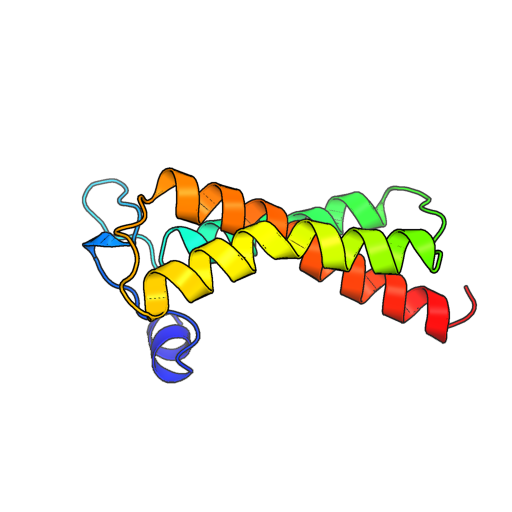1.00 93.12 76 ILE A N 1
ATOM 617 C CA . ILE A 1 76 ? 5.784 9.106 14.812 1.00 93.12 76 ILE A CA 1
ATOM 618 C C . ILE A 1 76 ? 4.720 9.903 15.588 1.00 93.12 76 ILE A C 1
ATOM 620 O O . ILE A 1 76 ? 5.038 10.890 16.238 1.00 93.12 76 ILE A O 1
ATOM 624 N N . GLY A 1 77 ? 3.448 9.492 15.525 1.00 89.25 77 GLY A N 1
ATOM 625 C CA . GLY A 1 77 ? 2.378 10.077 16.337 1.00 89.25 77 GLY A CA 1
ATOM 626 C C . GLY A 1 77 ? 1.857 11.444 15.877 1.00 89.25 77 GLY A C 1
ATOM 627 O O . GLY A 1 77 ? 1.019 12.012 16.569 1.00 89.25 77 GLY A O 1
ATOM 628 N N . LEU A 1 78 ? 2.270 11.950 14.707 1.00 87.94 78 LEU A N 1
ATOM 629 C CA . LEU A 1 78 ? 1.839 13.266 14.203 1.00 87.94 78 LEU A CA 1
ATOM 630 C C . LEU A 1 78 ? 0.330 13.358 13.956 1.00 87.94 78 LEU A C 1
ATOM 632 O O . LEU A 1 78 ? -0.243 14.441 14.011 1.00 87.94 78 LEU A O 1
ATOM 636 N N . ARG A 1 79 ? -0.324 12.234 13.639 1.00 87.88 79 ARG A N 1
ATOM 637 C CA . ARG A 1 79 ? -1.776 12.197 13.441 1.00 87.88 79 ARG A CA 1
ATOM 638 C C . ARG A 1 79 ? -2.382 10.827 13.706 1.00 87.88 79 ARG A C 1
ATOM 640 O O . ARG A 1 79 ? -1.782 9.782 13.436 1.00 87.88 79 ARG A O 1
ATOM 647 N N . LYS A 1 80 ? -3.650 10.824 14.118 1.00 84.12 80 LYS A N 1
ATOM 648 C CA . LYS A 1 80 ? -4.480 9.616 14.148 1.00 84.12 80 LYS A CA 1
ATOM 649 C C . LYS A 1 80 ? -5.022 9.350 12.739 1.00 84.12 80 LYS A C 1
ATOM 651 O O . LYS A 1 80 ? -5.835 10.109 12.227 1.00 84.12 80 LYS A O 1
ATOM 656 N N . SER A 1 81 ? -4.559 8.280 12.091 1.00 85.62 81 SER A N 1
ATOM 657 C CA . SER A 1 81 ? -5.135 7.839 10.808 1.00 85.62 81 SER A CA 1
ATOM 658 C C . SER A 1 81 ? -6.486 7.133 11.023 1.00 85.62 81 SER A C 1
ATOM 660 O O . SER A 1 81 ? -6.792 6.683 12.136 1.00 85.62 81 SER A O 1
ATOM 662 N N . ASN A 1 82 ? -7.285 7.006 9.967 1.00 93.62 82 ASN A N 1
ATOM 663 C CA . ASN A 1 82 ? -8.537 6.245 9.961 1.00 93.62 82 ASN A CA 1
ATOM 664 C C . ASN A 1 82 ? -8.411 5.020 9.036 1.00 93.62 82 ASN A C 1
ATOM 666 O O . ASN A 1 82 ? -7.499 4.944 8.214 1.00 93.62 82 ASN A O 1
ATOM 670 N N . ASN A 1 83 ? -9.286 4.026 9.201 1.00 95.94 83 ASN A N 1
ATOM 671 C CA . ASN A 1 83 ? -9.129 2.744 8.505 1.00 95.94 83 ASN A CA 1
ATOM 672 C C . ASN A 1 83 ? -9.355 2.838 6.992 1.00 95.94 83 ASN A C 1
ATOM 674 O O . ASN A 1 83 ? -8.689 2.113 6.260 1.00 95.94 83 ASN A O 1
ATOM 678 N N . LEU A 1 84 ? -10.207 3.754 6.522 1.00 96.62 84 LEU A N 1
ATOM 679 C CA . LEU A 1 84 ? -10.393 3.986 5.088 1.00 96.62 84 LEU A CA 1
ATOM 680 C C . LEU A 1 84 ? -9.129 4.570 4.461 1.00 96.62 84 LEU A C 1
ATOM 682 O O . LEU A 1 84 ? -8.642 4.043 3.468 1.00 96.62 84 LEU A O 1
ATOM 686 N N . LEU A 1 85 ? -8.539 5.592 5.082 1.00 95.94 85 LEU A N 1
ATOM 687 C CA . LEU A 1 85 ? -7.288 6.178 4.610 1.00 95.94 85 LEU A CA 1
ATOM 688 C C . LEU A 1 85 ? -6.161 5.140 4.588 1.00 95.94 85 LEU A C 1
ATOM 690 O O . LEU A 1 85 ? -5.505 4.996 3.564 1.00 95.94 85 LEU A O 1
ATOM 694 N N . ARG A 1 86 ? -5.986 4.371 5.675 1.00 96.62 86 ARG A N 1
ATOM 695 C CA . ARG A 1 86 ? -5.002 3.270 5.742 1.00 96.62 86 ARG A CA 1
ATOM 696 C C . ARG A 1 86 ? -5.189 2.262 4.616 1.00 96.62 86 ARG A C 1
ATOM 698 O O . ARG A 1 86 ? -4.207 1.766 4.073 1.00 96.62 86 ARG A O 1
ATOM 705 N N . PHE A 1 87 ? -6.442 1.927 4.322 1.00 98.06 87 PHE A N 1
ATOM 706 C CA . PHE A 1 87 ? -6.788 0.981 3.278 1.00 98.06 87 PHE A CA 1
ATOM 707 C C . PHE A 1 87 ? -6.451 1.524 1.894 1.00 98.06 87 PHE A C 1
ATOM 709 O O . PHE A 1 87 ? -5.734 0.853 1.166 1.00 98.06 87 PHE A O 1
ATOM 716 N N . PHE A 1 88 ? -6.901 2.731 1.547 1.00 98.25 88 PHE A N 1
ATOM 717 C CA . PHE A 1 88 ? -6.665 3.298 0.218 1.00 98.25 88 PHE A CA 1
ATOM 718 C C . PHE A 1 88 ? -5.194 3.620 -0.026 1.00 98.25 88 PHE A C 1
ATOM 720 O O . PHE A 1 88 ? -4.673 3.282 -1.084 1.00 98.25 88 PHE A O 1
ATOM 727 N N . THR A 1 89 ? -4.487 4.195 0.951 1.00 97.69 89 THR A N 1
ATOM 728 C CA . THR A 1 89 ? -3.039 4.382 0.811 1.00 97.69 89 THR A CA 1
ATOM 729 C C . THR A 1 89 ? -2.339 3.032 0.718 1.00 97.69 89 THR A C 1
ATOM 731 O O . THR A 1 89 ? -1.485 2.866 -0.140 1.00 97.69 89 THR A O 1
ATOM 734 N N . GLY A 1 90 ? -2.726 2.032 1.518 1.00 97.62 90 GLY A N 1
ATOM 735 C CA . GLY A 1 90 ? -2.219 0.663 1.399 1.00 97.62 90 GLY A CA 1
ATOM 736 C C . GLY A 1 90 ? -2.459 0.050 0.017 1.00 97.62 90 GLY A C 1
ATOM 737 O O . GLY A 1 90 ? -1.542 -0.530 -0.549 1.00 97.62 90 GLY A O 1
ATOM 738 N N . LEU A 1 91 ? -3.658 0.221 -0.542 1.00 98.44 91 LEU A N 1
ATOM 739 C CA . LEU A 1 91 ? -4.054 -0.276 -1.860 1.00 98.44 91 LEU A CA 1
ATOM 740 C C . LEU A 1 91 ? -3.155 0.291 -2.959 1.00 98.44 91 LEU A C 1
ATOM 742 O O . LEU A 1 91 ? -2.562 -0.473 -3.714 1.00 98.44 91 LEU A O 1
ATOM 746 N N . ILE A 1 92 ? -2.989 1.616 -2.990 1.00 98.25 92 ILE A N 1
ATOM 747 C CA . ILE A 1 92 ? -2.117 2.296 -3.958 1.00 98.25 92 ILE A CA 1
ATOM 748 C C . ILE A 1 92 ? -0.666 1.813 -3.799 1.00 98.25 92 ILE A C 1
ATOM 750 O O . ILE A 1 92 ? -0.009 1.489 -4.786 1.00 98.25 92 ILE A O 1
ATOM 754 N N . GLY A 1 93 ? -0.185 1.681 -2.559 1.00 98.06 93 GLY A N 1
ATOM 755 C CA . GLY A 1 93 ? 1.155 1.159 -2.282 1.00 98.06 93 GLY A CA 1
ATOM 756 C C . GLY A 1 93 ? 1.354 -0.281 -2.742 1.00 98.06 93 GLY A C 1
ATOM 757 O O . GLY A 1 93 ? 2.427 -0.617 -3.232 1.00 98.06 93 GLY A O 1
ATOM 758 N N . GLY A 1 94 ? 0.327 -1.126 -2.622 1.00 97.81 94 GLY A N 1
ATOM 759 C CA . GLY A 1 94 ? 0.360 -2.515 -3.080 1.00 97.81 94 GLY A CA 1
ATOM 760 C C . GLY A 1 94 ? 0.496 -2.613 -4.599 1.00 97.81 94 GLY A C 1
ATOM 761 O O . GLY A 1 94 ? 1.309 -3.401 -5.082 1.00 97.81 94 GLY A O 1
ATOM 762 N N . VAL A 1 95 ? -0.235 -1.763 -5.333 1.00 98.00 95 VAL A N 1
ATOM 763 C CA . VAL A 1 95 ? -0.113 -1.631 -6.796 1.00 98.00 95 VAL A CA 1
ATOM 764 C C . VAL A 1 95 ? 1.283 -1.138 -7.177 1.00 98.00 95 VAL A C 1
ATOM 766 O O . VAL A 1 95 ? 1.934 -1.733 -8.035 1.00 98.00 95 VAL A O 1
ATOM 769 N N . GLY A 1 96 ? 1.769 -0.086 -6.508 1.00 97.62 96 GLY A N 1
ATOM 770 C CA . GLY A 1 96 ? 3.108 0.463 -6.730 1.00 97.62 96 GLY A CA 1
ATOM 771 C C . GLY A 1 96 ? 4.221 -0.548 -6.493 1.00 97.62 96 GLY A C 1
ATOM 772 O O . GLY A 1 96 ? 5.117 -0.667 -7.321 1.00 97.62 96 GLY A O 1
ATOM 773 N N . MET A 1 97 ? 4.121 -1.342 -5.425 1.00 97.25 97 MET A N 1
ATOM 774 C CA . MET A 1 97 ? 5.107 -2.372 -5.107 1.00 97.25 97 MET A CA 1
ATOM 775 C C . MET A 1 97 ? 5.189 -3.444 -6.197 1.00 97.25 97 MET A C 1
ATOM 777 O O . MET A 1 97 ? 6.282 -3.830 -6.607 1.00 97.25 97 MET A O 1
ATOM 781 N N . VAL A 1 98 ? 4.044 -3.913 -6.697 1.00 96.75 98 VAL A N 1
ATOM 782 C CA . VAL A 1 98 ? 4.011 -4.886 -7.795 1.00 96.75 98 VAL A CA 1
ATOM 783 C C . VAL A 1 98 ? 4.582 -4.288 -9.074 1.00 96.75 98 VAL A C 1
ATOM 785 O O . VAL A 1 98 ? 5.422 -4.916 -9.715 1.00 96.75 98 VAL A O 1
ATOM 788 N N . LEU A 1 99 ? 4.153 -3.076 -9.434 1.00 95.81 99 LEU A N 1
ATOM 789 C CA . LEU A 1 99 ? 4.625 -2.401 -10.637 1.00 95.81 99 LEU A CA 1
ATOM 790 C C . LEU A 1 99 ? 6.145 -2.197 -10.598 1.00 95.81 99 LEU A C 1
ATOM 792 O O . LEU A 1 99 ? 6.817 -2.429 -11.601 1.00 95.81 99 LEU A O 1
ATOM 796 N N . LEU A 1 100 ? 6.690 -1.834 -9.433 1.00 96.31 100 LEU A N 1
ATOM 797 C CA . LEU A 1 100 ? 8.125 -1.685 -9.211 1.00 96.31 100 LEU A CA 1
ATOM 798 C C . LEU A 1 100 ? 8.865 -3.010 -9.424 1.00 96.31 100 LEU A C 1
ATOM 800 O O . LEU A 1 100 ? 9.834 -3.043 -10.176 1.00 96.31 100 LEU A O 1
ATOM 804 N N . ILE A 1 101 ? 8.397 -4.105 -8.809 1.00 95.06 101 ILE A N 1
ATOM 805 C CA . ILE A 1 101 ? 9.023 -5.433 -8.936 1.00 95.06 101 ILE A CA 1
ATOM 806 C C . ILE A 1 101 ? 9.046 -5.889 -10.396 1.00 95.06 101 ILE A C 1
ATOM 808 O O . ILE A 1 101 ? 10.095 -6.299 -10.890 1.00 95.06 101 ILE A O 1
ATOM 812 N N . ILE A 1 102 ? 7.910 -5.798 -11.092 1.00 93.12 102 ILE A N 1
ATOM 813 C CA . ILE A 1 102 ? 7.803 -6.238 -12.487 1.00 93.12 102 ILE A CA 1
ATOM 814 C C . ILE A 1 102 ? 8.669 -5.355 -13.392 1.00 93.12 102 ILE A C 1
ATOM 816 O O . ILE A 1 102 ? 9.377 -5.873 -14.252 1.00 93.12 102 ILE A O 1
ATOM 820 N N . THR A 1 103 ? 8.668 -4.036 -13.185 1.00 93.62 103 THR A N 1
ATOM 821 C CA . THR A 1 103 ? 9.485 -3.123 -13.998 1.00 93.62 103 THR A CA 1
ATOM 822 C C . THR A 1 103 ? 10.974 -3.391 -13.799 1.00 93.62 103 THR A C 1
ATOM 824 O O . THR A 1 103 ? 11.706 -3.469 -14.777 1.00 93.62 103 THR A O 1
ATOM 827 N N . ILE A 1 104 ? 11.425 -3.593 -12.555 1.00 94.12 104 ILE A N 1
ATOM 828 C CA . ILE A 1 104 ? 12.806 -3.999 -12.261 1.00 94.12 104 ILE A CA 1
ATOM 829 C C . ILE A 1 104 ? 13.131 -5.299 -12.998 1.00 94.12 104 ILE A C 1
ATOM 831 O O . ILE A 1 104 ? 14.120 -5.354 -13.721 1.00 94.12 104 ILE A O 1
ATOM 835 N N . PHE A 1 105 ? 12.294 -6.328 -12.853 1.00 92.31 105 PHE A N 1
ATOM 836 C CA . PHE A 1 105 ? 12.536 -7.622 -13.484 1.00 92.31 105 PHE A CA 1
ATOM 837 C C . PHE A 1 105 ? 12.694 -7.512 -15.010 1.00 92.31 105 PHE A C 1
ATOM 839 O O . PHE A 1 105 ? 13.648 -8.069 -15.549 1.00 92.31 105 PHE A O 1
ATOM 846 N N . ASN A 1 106 ? 11.827 -6.760 -15.696 1.00 90.44 106 ASN A N 1
ATOM 847 C CA . ASN A 1 106 ? 11.911 -6.585 -17.151 1.00 90.44 106 ASN A CA 1
ATOM 848 C C . ASN A 1 106 ? 13.138 -5.756 -17.569 1.00 90.44 106 ASN A C 1
ATOM 850 O O . ASN A 1 106 ? 13.890 -6.188 -18.438 1.00 90.44 106 ASN A O 1
ATOM 854 N N . LEU A 1 107 ? 13.426 -4.643 -16.877 1.00 89.31 107 LEU A N 1
ATOM 855 C CA . LEU A 1 107 ? 14.608 -3.815 -17.160 1.00 89.31 107 LEU A CA 1
ATOM 856 C C . LEU A 1 107 ? 15.926 -4.597 -17.020 1.00 89.31 107 LEU A C 1
ATOM 858 O O . LEU A 1 107 ? 16.845 -4.377 -17.805 1.00 89.31 107 LEU A O 1
ATOM 862 N N . TYR A 1 108 ? 16.028 -5.505 -16.042 1.00 87.94 108 TYR A N 1
ATOM 863 C CA . TYR A 1 108 ? 17.207 -6.366 -15.875 1.00 87.94 108 TYR A CA 1
ATOM 864 C C . TYR A 1 108 ? 17.227 -7.572 -16.822 1.00 87.94 108 TYR A C 1
ATOM 866 O O . TYR A 1 108 ? 18.311 -8.019 -17.194 1.00 87.94 108 TYR A O 1
ATOM 874 N N . SER A 1 109 ? 16.066 -8.111 -17.205 1.00 84.69 109 SER A N 1
ATOM 875 C CA . SER A 1 109 ? 15.989 -9.260 -18.121 1.00 84.69 109 SER A CA 1
ATOM 876 C C . SER A 1 109 ? 16.206 -8.867 -19.586 1.00 84.69 109 SER A C 1
ATOM 878 O O . SER A 1 109 ? 16.456 -9.745 -20.407 1.00 84.69 109 SER A O 1
ATOM 880 N N . GLY A 1 110 ? 16.136 -7.570 -19.916 1.00 66.25 110 GLY A N 1
ATOM 881 C CA . GLY A 1 110 ? 16.297 -7.071 -21.285 1.00 66.25 110 GLY A CA 1
ATOM 882 C C . GLY A 1 110 ? 15.174 -7.507 -22.232 1.00 66.25 110 GLY A C 1
ATOM 883 O O . GLY A 1 110 ? 15.397 -7.545 -23.441 1.00 66.25 110 GLY A O 1
ATOM 884 N N . ILE A 1 111 ? 14.015 -7.875 -21.671 1.00 59.16 111 ILE A N 1
ATOM 885 C CA . ILE A 1 111 ? 12.776 -8.206 -22.390 1.00 59.16 111 ILE A CA 1
ATOM 886 C C . ILE A 1 111 ? 11.942 -6.934 -22.523 1.00 59.16 111 ILE A C 1
ATOM 888 O O . ILE A 1 111 ? 11.854 -6.192 -21.516 1.00 59.16 111 ILE A O 1
#

Mean predicted aligned error: 4.5 Å

pLDDT: mean 91.16, std 8.15, range [58.25, 98.44]